Protein AF-A0A5E4G5X6-F1 (afdb_monomer)

InterPro domains:
  IPR001584 Integrase, catalytic core [PS50994] (1-54)
  IPR012337 Ribonuclease H-like superfamily [SSF53098] (3-54)
  IPR036397 Ribonuclease H superfamily [G3DSA:3.30.420.10] (1-54)

Solvent-accessible surface area (backbone atoms only — not comparable to full-atom values): 3377 Å² total; per-residue (Å²): 105,71,65,55,46,41,68,63,46,31,68,76,71,43,77,55,67,60,47,72,38,60,79,49,68,72,62,68,28,70,67,48,50,51,52,34,53,75,68,63,23,45,81,42,69,52,66,100,83,59,98,71,82,122

Foldseek 3Di:
DVVCCCVPPCVVPNQAQEDEDEPDCVCVDPVNVVVCVVSNYHYHYDDPPPPDDD

Nearest PDB structures (foldseek):
  1cz9-assembly1_A-2  TM=8.096E-01  e=1.652E-02  Avian sarcoma virus
  5ejk-assembly1_H  TM=7.553E-01  e=1.903E-02  Rous sarcoma virus - Prague C
  1asu-assembly1_A-2  TM=7.083E-01  e=1.652E-02  Avian sarcoma virus
  1c1a-assembly1_B  TM=7.894E-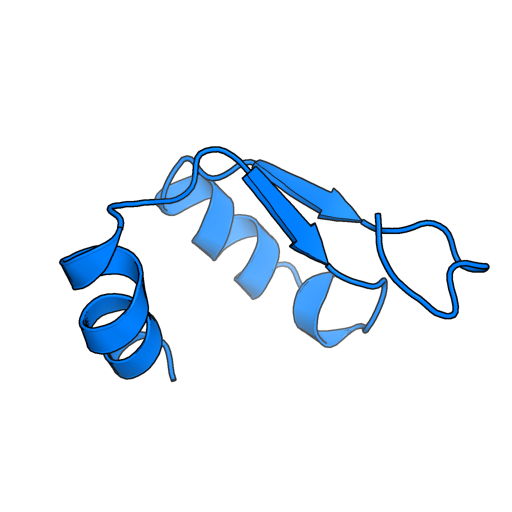01  e=5.492E-02  Rous sarcoma virus
  3hpg-assembly3_C  TM=6.555E-01  e=5.117E-02  Visna/maedi virus EV1 KV1772

Radius of gyration: 11.82 Å; Cα contacts (8 Å, |Δi|>4): 53; chains: 1; bounding box: 23×25×24 Å

Structure (mmCIF, N/CA/C/O backbone):
data_AF-A0A5E4G5X6-F1
#
_entry.id   AF-A0A5E4G5X6-F1
#
loop_
_atom_site.group_PDB
_atom_site.id
_atom_site.type_symbol
_atom_site.label_atom_id
_atom_site.label_alt_id
_atom_site.label_comp_id
_atom_site.label_asym_id
_atom_site.label_entity_id
_atom_site.label_seq_id
_atom_site.pdbx_PDB_ins_code
_atom_site.Cartn_x
_atom_site.Cartn_y
_atom_site.Cartn_z
_atom_site.occupancy
_atom_site.B_iso_or_equiv
_atom_site.auth_seq_id
_atom_site.auth_comp_id
_atom_site.auth_asym_id
_atom_site.auth_atom_id
_atom_site.pdbx_PDB_model_num
ATOM 1 N N . LEU A 1 1 ? -10.416 6.254 -3.554 1.00 72.69 1 LEU A N 1
ATOM 2 C CA . LEU A 1 1 ? -9.468 5.119 -3.443 1.00 72.69 1 LEU A CA 1
ATOM 3 C C . LEU A 1 1 ? -8.928 4.980 -2.024 1.00 72.69 1 LEU A C 1
ATOM 5 O O . LEU A 1 1 ? -9.248 3.979 -1.413 1.00 72.69 1 LEU A O 1
ATOM 9 N N . ALA A 1 2 ? -8.218 5.969 -1.463 1.00 79.31 2 ALA A N 1
ATOM 10 C CA . ALA A 1 2 ? -7.700 5.871 -0.087 1.00 79.31 2 ALA A CA 1
ATOM 11 C C . ALA A 1 2 ? -8.799 5.656 0.975 1.00 79.31 2 ALA A C 1
ATOM 13 O O . ALA A 1 2 ? -8.714 4.709 1.745 1.00 79.31 2 ALA A O 1
ATOM 14 N N . GLN A 1 3 ? -9.866 6.465 0.954 1.00 87.38 3 GLN A N 1
ATOM 15 C CA . GLN A 1 3 ? -11.000 6.302 1.876 1.00 87.38 3 GLN A CA 1
ATOM 16 C C . GLN A 1 3 ? -11.662 4.922 1.737 1.00 87.38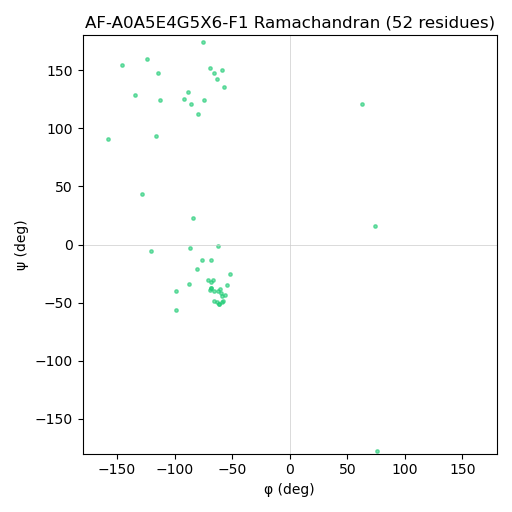 3 GLN A C 1
ATOM 18 O O . GLN A 1 3 ? -11.863 4.240 2.726 1.00 87.38 3 GLN A O 1
ATOM 23 N N . LEU A 1 4 ? -11.890 4.467 0.500 1.00 90.94 4 LEU A N 1
ATOM 24 C CA . LEU A 1 4 ? -12.448 3.140 0.217 1.00 90.94 4 LEU A CA 1
ATOM 25 C C . LEU A 1 4 ? -11.559 2.010 0.770 1.00 90.94 4 LEU A C 1
ATOM 27 O O . LEU A 1 4 ? -12.062 1.059 1.347 1.00 90.94 4 LEU A O 1
ATOM 31 N N . PHE A 1 5 ? -10.234 2.113 0.626 1.00 83.75 5 PHE A N 1
ATOM 32 C CA . PHE A 1 5 ? -9.303 1.138 1.201 1.00 83.75 5 PHE A CA 1
ATOM 33 C C . PHE A 1 5 ? -9.390 1.106 2.733 1.00 83.75 5 PHE A C 1
ATOM 35 O O . PHE A 1 5 ? -9.375 0.031 3.329 1.00 83.75 5 PHE A O 1
ATOM 42 N N . ILE A 1 6 ? -9.524 2.271 3.370 1.00 89.25 6 ILE A N 1
ATOM 43 C CA . ILE A 1 6 ? -9.695 2.355 4.822 1.00 89.25 6 ILE A CA 1
ATOM 44 C C . ILE A 1 6 ? -11.035 1.735 5.241 1.00 89.25 6 ILE A C 1
ATOM 46 O O . ILE A 1 6 ? -11.064 0.893 6.136 1.00 89.25 6 ILE A O 1
ATOM 50 N N . ASP A 1 7 ? -12.124 2.106 4.574 1.00 94.12 7 ASP A N 1
ATOM 51 C CA . ASP A 1 7 ? -13.480 1.702 4.952 1.00 94.12 7 ASP A CA 1
ATOM 52 C C . ASP A 1 7 ? -13.761 0.222 4.679 1.00 94.12 7 ASP A C 1
ATOM 54 O O . ASP A 1 7 ? -14.531 -0.402 5.410 1.00 94.12 7 ASP A O 1
ATOM 58 N N . GLU A 1 8 ? -13.132 -0.361 3.661 1.00 93.06 8 GLU A N 1
ATOM 59 C CA . GLU A 1 8 ? -13.381 -1.751 3.274 1.00 93.06 8 GLU A CA 1
ATOM 60 C C . GLU A 1 8 ? -12.324 -2.715 3.815 1.00 93.06 8 GLU A C 1
ATOM 62 O O . GLU A 1 8 ? -12.667 -3.799 4.275 1.00 93.06 8 GLU A O 1
ATOM 67 N N . ILE A 1 9 ? -11.040 -2.340 3.809 1.00 89.75 9 ILE A N 1
ATOM 68 C CA . ILE A 1 9 ? -9.954 -3.251 4.202 1.00 89.75 9 ILE A CA 1
ATOM 69 C C . ILE A 1 9 ? -9.528 -2.988 5.643 1.00 89.75 9 ILE A C 1
ATOM 71 O O . ILE A 1 9 ? -9.589 -3.886 6.483 1.00 89.75 9 ILE A O 1
ATOM 75 N N . VAL A 1 10 ? -9.13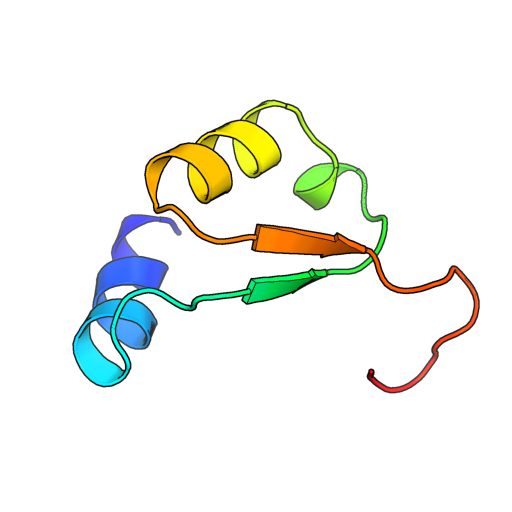8 -1.749 5.956 1.00 91.00 10 VAL A N 1
ATOM 76 C CA . VAL A 1 10 ? -8.578 -1.419 7.279 1.00 91.00 10 VAL A CA 1
ATOM 77 C C . VAL A 1 10 ? -9.633 -1.523 8.378 1.00 91.00 10 VAL A C 1
ATOM 79 O O . VAL A 1 10 ? -9.341 -2.014 9.464 1.00 91.00 10 VAL A O 1
ATOM 82 N N . ARG A 1 11 ? -10.878 -1.124 8.110 1.00 94.69 11 ARG A N 1
ATOM 83 C CA . ARG A 1 11 ? -11.980 -1.243 9.073 1.00 94.69 11 ARG A CA 1
ATOM 84 C C . ARG A 1 11 ? -12.251 -2.696 9.469 1.00 94.69 11 ARG A C 1
ATOM 86 O O . ARG A 1 11 ? -12.579 -2.948 10.624 1.00 94.69 11 ARG A O 1
ATOM 93 N N . LEU A 1 12 ? -12.152 -3.631 8.522 1.00 95.75 12 LEU A N 1
ATOM 94 C CA . LEU A 1 12 ? -12.479 -5.042 8.747 1.00 95.75 12 LEU A CA 1
ATOM 95 C C . LEU A 1 12 ? -11.294 -5.851 9.287 1.00 95.75 12 LEU A C 1
ATOM 97 O O . LEU A 1 12 ? -11.498 -6.770 10.077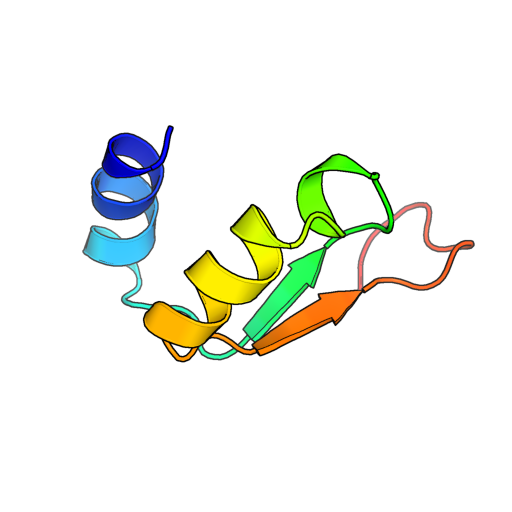 1.00 95.75 12 LEU A O 1
ATOM 101 N N . HIS A 1 13 ? -10.070 -5.514 8.878 1.00 92.25 13 HIS A N 1
ATOM 102 C CA . HIS A 1 13 ? -8.880 -6.335 9.134 1.00 92.25 13 HIS A CA 1
ATOM 103 C C . HIS A 1 13 ? -7.784 -5.619 9.931 1.00 92.25 13 HIS A C 1
ATOM 105 O O . HIS A 1 13 ? -6.791 -6.240 10.306 1.00 92.25 13 HIS A O 1
ATOM 111 N N . GLY A 1 14 ? -7.958 -4.329 10.214 1.00 93.06 14 GLY A N 1
ATOM 112 C CA . GLY A 1 14 ? -6.906 -3.476 10.748 1.00 93.06 14 GLY A CA 1
ATOM 113 C C . GLY A 1 14 ? -5.885 -3.080 9.682 1.00 93.06 14 GLY A C 1
ATOM 114 O O . GLY A 1 14 ? -6.007 -3.400 8.498 1.00 93.06 14 GLY A O 1
ATOM 115 N N . VAL A 1 15 ? -4.863 -2.338 10.107 1.00 92.56 15 VAL A N 1
ATOM 116 C CA . VAL A 1 15 ? -3.758 -1.963 9.222 1.00 92.56 15 VAL A CA 1
ATOM 117 C C . VAL A 1 15 ? -2.864 -3.191 9.001 1.00 92.56 15 VAL A C 1
ATOM 119 O O . VAL A 1 15 ? -2.390 -3.765 9.984 1.00 92.56 15 VAL A O 1
ATOM 122 N N . PRO A 1 16 ? -2.607 -3.606 7.748 1.00 91.56 16 PRO A N 1
ATOM 123 C CA . PRO A 1 16 ? -1.730 -4.736 7.475 1.00 91.56 16 PRO A CA 1
ATOM 124 C C . PRO A 1 16 ? -0.304 -4.464 7.953 1.00 91.56 16 PRO A C 1
ATOM 126 O O . PRO A 1 16 ? 0.223 -3.363 7.776 1.00 91.56 16 PRO A O 1
ATOM 129 N N . VAL A 1 17 ? 0.350 -5.497 8.483 1.00 93.94 17 VAL A N 1
ATOM 130 C CA . VAL A 1 17 ? 1.772 -5.430 8.857 1.00 93.94 17 VAL A CA 1
ATOM 131 C C . VAL A 1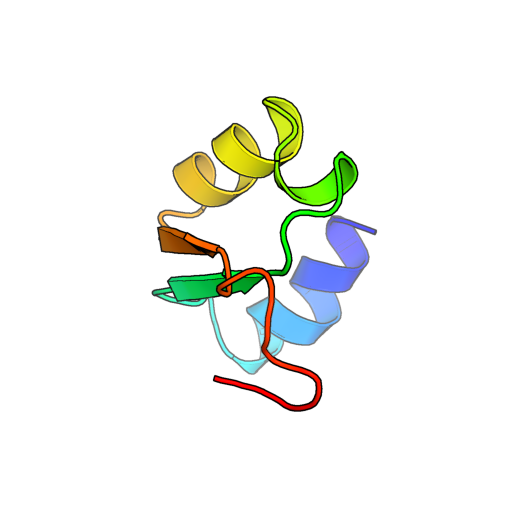 17 ? 2.658 -5.344 7.610 1.00 93.94 17 VAL A C 1
ATOM 133 O O . VAL A 1 17 ? 3.622 -4.580 7.588 1.00 93.94 17 VAL A O 1
ATOM 136 N N . SER A 1 18 ? 2.312 -6.072 6.545 1.00 92.44 18 SER A N 1
ATOM 137 C CA . SER A 1 18 ? 3.011 -6.039 5.259 1.00 92.44 18 SER A CA 1
ATOM 138 C C . SER A 1 18 ? 2.059 -6.224 4.077 1.00 92.44 18 SER A C 1
ATOM 140 O O . SER A 1 18 ? 0.997 -6.828 4.216 1.00 92.44 18 SER A O 1
ATOM 142 N N . ILE A 1 19 ? 2.449 -5.706 2.911 1.00 90.88 19 ILE A N 1
ATOM 143 C CA . ILE A 1 19 ? 1.750 -5.871 1.630 1.00 90.88 19 ILE A CA 1
ATOM 144 C C . ILE A 1 19 ? 2.784 -6.207 0.559 1.00 90.88 19 ILE A C 1
ATOM 146 O O . ILE A 1 19 ? 3.750 -5.462 0.392 1.00 90.88 19 ILE A O 1
ATOM 150 N N . THR A 1 20 ? 2.550 -7.280 -0.194 1.00 90.31 20 THR A N 1
ATOM 151 C CA . THR A 1 20 ? 3.301 -7.582 -1.416 1.00 90.31 20 THR A CA 1
ATOM 152 C C . THR A 1 20 ? 2.581 -6.970 -2.613 1.00 90.31 20 THR A C 1
ATOM 154 O O . THR A 1 20 ? 1.392 -7.205 -2.824 1.00 90.31 20 THR A O 1
ATOM 157 N N . SER A 1 21 ? 3.292 -6.161 -3.391 1.00 88.50 21 SER A N 1
ATOM 158 C CA . SER A 1 21 ? 2.799 -5.539 -4.620 1.00 88.50 21 SER A CA 1
ATOM 159 C C . SER A 1 21 ? 3.712 -5.882 -5.793 1.00 88.50 21 SER A C 1
ATOM 161 O O . SER A 1 21 ? 4.863 -6.269 -5.601 1.00 88.50 21 SER A O 1
ATOM 163 N N . ASP A 1 22 ? 3.227 -5.758 -7.021 1.00 88.75 22 ASP A N 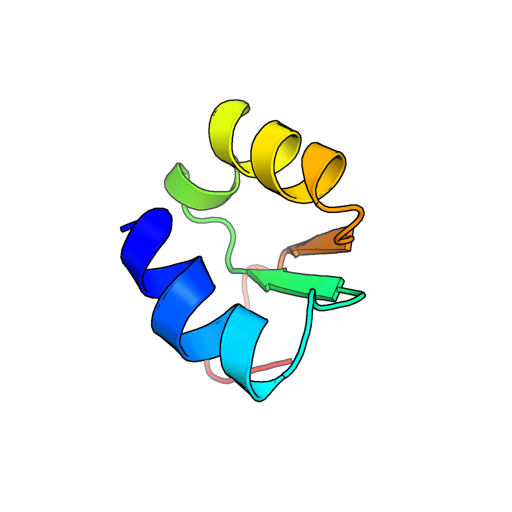1
ATOM 164 C CA . ASP A 1 22 ? 4.088 -5.883 -8.193 1.00 88.75 22 ASP A CA 1
ATOM 165 C C . ASP A 1 22 ? 4.951 -4.621 -8.392 1.00 88.75 22 ASP A C 1
ATOM 167 O O . ASP A 1 22 ? 4.849 -3.627 -7.670 1.00 88.75 22 ASP A O 1
ATOM 171 N N . ARG A 1 23 ? 5.863 -4.661 -9.369 1.00 86.62 23 ARG A N 1
ATOM 172 C CA . ARG A 1 23 ? 6.732 -3.517 -9.692 1.00 86.62 23 ARG A CA 1
ATOM 173 C C . ARG A 1 23 ? 6.077 -2.499 -10.627 1.00 86.62 23 ARG A C 1
ATOM 175 O O . ARG A 1 23 ? 6.797 -1.762 -11.304 1.00 86.62 23 ARG A O 1
ATOM 182 N N . ASP A 1 24 ? 4.748 -2.434 -10.691 1.00 87.94 24 ASP A N 1
ATOM 183 C CA . ASP A 1 24 ? 4.081 -1.390 -11.461 1.00 87.94 24 ASP A CA 1
ATOM 184 C C . ASP A 1 24 ? 4.541 0.003 -10.962 1.00 87.94 24 ASP A C 1
ATOM 186 O O . ASP A 1 24 ? 4.633 0.242 -9.748 1.00 87.94 24 ASP A O 1
ATOM 190 N N . PRO A 1 25 ? 4.859 0.951 -11.867 1.00 88.69 25 PRO A N 1
ATOM 191 C CA . PRO A 1 25 ? 5.2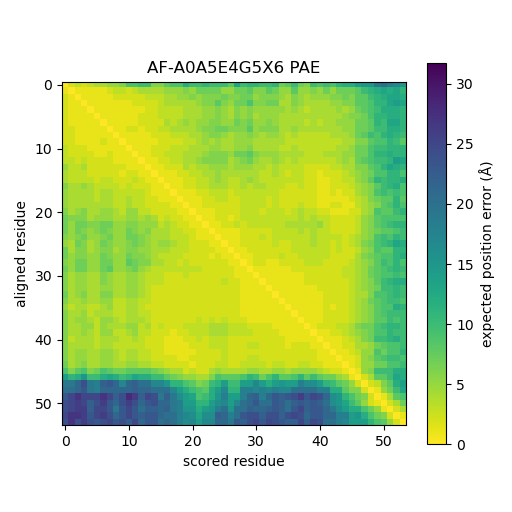88 2.304 -11.509 1.00 88.69 25 PRO A CA 1
ATOM 192 C C . PRO A 1 25 ? 4.355 3.033 -10.535 1.00 88.69 25 PRO A C 1
ATOM 194 O O . PRO A 1 25 ? 4.791 3.909 -9.788 1.00 88.69 25 PRO A O 1
ATOM 197 N N . ARG A 1 26 ? 3.068 2.667 -10.512 1.00 85.44 26 ARG A N 1
ATOM 198 C CA . ARG A 1 26 ? 2.103 3.180 -9.538 1.00 85.44 26 ARG A CA 1
ATOM 199 C C . ARG A 1 26 ? 2.529 2.804 -8.121 1.00 85.44 26 ARG A C 1
ATOM 201 O O . ARG A 1 26 ? 2.670 3.700 -7.292 1.00 85.44 26 ARG A O 1
ATOM 208 N N . PHE A 1 27 ? 2.824 1.534 -7.857 1.00 85.69 27 PHE A N 1
ATOM 209 C CA . PHE A 1 27 ? 3.161 1.039 -6.516 1.00 85.69 27 PHE A CA 1
ATOM 210 C C . PHE A 1 27 ? 4.612 1.307 -6.105 1.00 85.69 27 PHE A C 1
ATOM 212 O O . PHE A 1 27 ? 4.907 1.386 -4.915 1.00 85.69 27 PHE A O 1
ATOM 219 N N . THR A 1 28 ? 5.507 1.538 -7.067 1.00 89.50 28 THR A N 1
ATOM 220 C CA . THR A 1 28 ? 6.892 1.976 -6.798 1.00 89.50 28 THR A CA 1
ATOM 221 C C . THR A 1 28 ? 7.040 3.498 -6.676 1.00 89.50 28 THR A C 1
ATOM 223 O O . THR A 1 28 ? 8.126 4.001 -6.383 1.00 89.50 28 THR A O 1
ATOM 226 N N . SER A 1 29 ? 5.961 4.264 -6.878 1.00 91.44 29 SER A N 1
ATOM 227 C CA . SER A 1 29 ? 6.003 5.720 -6.743 1.00 91.44 29 SER A CA 1
ATOM 228 C C . SER A 1 29 ? 6.269 6.161 -5.298 1.00 91.44 29 SER A C 1
ATOM 230 O O . SER A 1 29 ? 5.785 5.563 -4.335 1.00 91.44 29 SER A O 1
ATOM 232 N N . ARG A 1 30 ? 6.968 7.296 -5.139 1.00 90.94 30 ARG A N 1
ATOM 233 C CA . ARG A 1 30 ? 7.274 7.876 -3.815 1.00 90.94 30 ARG A CA 1
ATOM 234 C C . ARG A 1 30 ? 6.026 8.103 -2.966 1.00 90.94 30 ARG A C 1
ATOM 236 O O . ARG A 1 30 ? 6.098 7.963 -1.751 1.00 90.94 30 ARG A O 1
ATOM 243 N N . PHE A 1 31 ? 4.905 8.465 -3.589 1.00 88.06 31 PHE A N 1
ATOM 244 C CA . PHE A 1 31 ? 3.642 8.661 -2.883 1.00 88.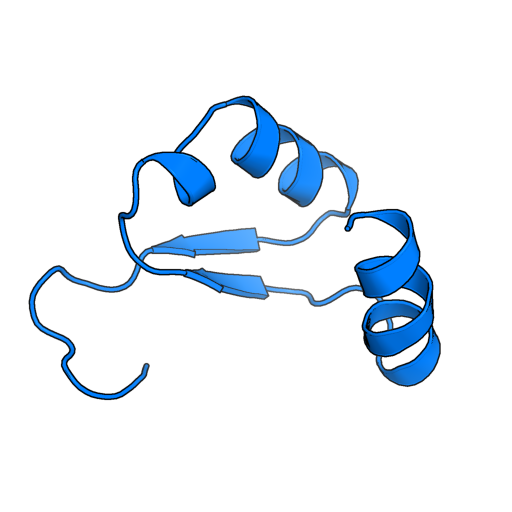06 31 PHE A CA 1
ATOM 245 C C . PHE A 1 31 ? 3.181 7.368 -2.204 1.00 88.06 31 PHE A C 1
ATOM 247 O O . PHE A 1 31 ? 2.931 7.374 -1.003 1.00 88.06 31 PHE A O 1
ATOM 254 N N . TRP A 1 32 ? 3.131 6.260 -2.947 1.00 88.44 32 TRP A N 1
ATOM 255 C CA . TRP A 1 32 ? 2.685 4.975 -2.414 1.00 88.44 32 TRP A CA 1
ATOM 256 C C . TRP A 1 32 ? 3.632 4.432 -1.345 1.00 88.44 32 TRP A C 1
ATOM 258 O O . TRP A 1 32 ? 3.168 3.986 -0.298 1.00 88.44 32 TRP A O 1
ATOM 268 N N . THR A 1 33 ? 4.947 4.570 -1.536 1.00 88.19 33 THR A N 1
ATOM 269 C CA . THR A 1 33 ? 5.923 4.222 -0.494 1.00 88.19 33 THR A CA 1
ATOM 270 C C . THR A 1 33 ? 5.681 5.020 0.791 1.00 88.19 33 THR A C 1
ATOM 272 O O . THR A 1 33 ? 5.580 4.435 1.866 1.00 88.19 33 THR A O 1
ATOM 275 N N . LYS A 1 34 ? 5.520 6.350 0.696 1.00 91.69 34 LYS A N 1
ATOM 276 C CA . LYS A 1 34 ? 5.283 7.204 1.873 1.00 91.69 34 LYS A CA 1
ATOM 277 C C . LYS A 1 34 ? 3.928 6.973 2.534 1.00 91.69 34 LYS A C 1
ATOM 279 O O . LYS A 1 34 ? 3.835 7.087 3.751 1.00 91.69 34 LYS A O 1
ATOM 284 N N . LEU A 1 35 ? 2.903 6.618 1.765 1.00 89.00 35 LEU A N 1
ATOM 285 C CA . LEU A 1 35 ? 1.595 6.264 2.306 1.00 89.00 35 LEU A CA 1
ATOM 286 C C . LEU A 1 35 ? 1.683 5.016 3.196 1.00 89.00 35 LEU A C 1
ATOM 288 O O . LEU A 1 35 ? 1.204 5.040 4.326 1.00 89.00 35 LEU A O 1
ATOM 292 N N . HIS A 1 36 ? 2.324 3.948 2.714 1.00 89.56 36 HIS A N 1
ATOM 293 C CA . HIS A 1 36 ? 2.481 2.720 3.497 1.00 89.56 36 HIS A CA 1
ATOM 294 C C . HIS A 1 36 ? 3.413 2.906 4.700 1.00 89.56 36 HIS A C 1
ATOM 296 O O . HIS A 1 36 ? 3.086 2.417 5.779 1.00 89.56 36 HIS A O 1
ATOM 302 N N . GLU A 1 37 ? 4.491 3.690 4.568 1.00 90.94 37 GLU A N 1
ATOM 303 C CA . GLU A 1 37 ? 5.319 4.091 5.717 1.00 90.94 37 GLU A CA 1
ATOM 304 C C . GLU A 1 37 ? 4.489 4.802 6.801 1.00 90.94 37 GLU A C 1
ATOM 306 O O . GLU A 1 37 ? 4.634 4.488 7.980 1.00 90.94 37 GLU A O 1
ATOM 311 N N . ALA A 1 38 ? 3.592 5.722 6.423 1.00 91.88 38 ALA A N 1
ATOM 312 C CA . ALA A 1 38 ? 2.743 6.448 7.371 1.00 91.88 38 ALA A CA 1
ATOM 313 C C . ALA A 1 38 ? 1.721 5.542 8.078 1.00 91.88 38 ALA A C 1
ATOM 315 O O . ALA A 1 38 ? 1.379 5.785 9.233 1.00 91.88 38 ALA A O 1
ATOM 316 N N . PHE A 1 39 ? 1.262 4.485 7.406 1.00 89.56 39 PHE A N 1
ATOM 317 C CA . PHE A 1 39 ? 0.446 3.442 8.025 1.00 89.56 39 PHE A CA 1
ATOM 318 C C . PHE A 1 39 ? 1.262 2.472 8.897 1.00 89.56 39 PHE A C 1
ATOM 320 O O . PHE A 1 39 ? 0.678 1.717 9.666 1.00 89.56 39 PHE A O 1
ATOM 327 N N . GLY A 1 40 ? 2.596 2.481 8.811 1.00 93.06 40 GLY A N 1
ATOM 328 C CA . GLY A 1 40 ? 3.448 1.478 9.454 1.00 93.06 40 GLY A CA 1
ATOM 329 C C . GLY A 1 40 ? 3.421 0.117 8.749 1.00 93.06 40 GLY A C 1
ATOM 330 O O . GLY A 1 40 ? 3.851 -0.882 9.322 1.00 93.06 40 GLY A O 1
ATOM 331 N N . THR A 1 41 ? 2.926 0.069 7.511 1.00 93.25 41 THR A N 1
ATOM 332 C CA . THR A 1 41 ? 2.865 -1.141 6.690 1.00 93.25 41 THR A CA 1
ATOM 333 C C . THR A 1 41 ? 4.156 -1.307 5.897 1.00 93.25 41 THR A C 1
ATOM 335 O O . THR A 1 41 ? 4.605 -0.394 5.204 1.00 93.25 41 THR A O 1
ATOM 338 N N . GLN A 1 42 ? 4.733 -2.505 5.932 1.00 93.50 42 GLN A N 1
ATOM 339 C CA . GLN A 1 42 ? 5.901 -2.845 5.126 1.00 93.50 42 GLN A CA 1
ATOM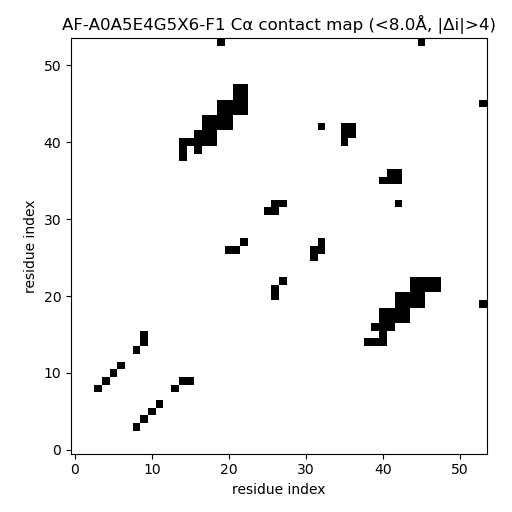 340 C C . GLN A 1 42 ? 5.485 -3.171 3.689 1.00 93.50 42 GLN A C 1
ATOM 342 O O . GLN A 1 42 ? 4.836 -4.185 3.438 1.00 93.50 42 GLN A O 1
ATOM 347 N N . LEU A 1 43 ? 5.873 -2.324 2.736 1.00 91.44 43 LEU A N 1
ATOM 348 C CA . LEU A 1 43 ? 5.647 -2.575 1.315 1.00 91.44 43 LEU A CA 1
ATOM 349 C C . LEU A 1 43 ? 6.782 -3.434 0.739 1.00 91.44 43 LEU A C 1
ATOM 351 O O . LEU A 1 43 ? 7.947 -3.038 0.772 1.00 91.44 43 LEU A O 1
ATOM 355 N N . GLN A 1 44 ? 6.431 -4.599 0.204 1.00 92.06 44 GLN A N 1
ATOM 356 C CA . GLN A 1 44 ? 7.336 -5.551 -0.437 1.00 92.06 44 GLN A CA 1
ATOM 357 C C . GLN A 1 44 ? 6.989 -5.659 -1.923 1.00 92.06 44 GLN A C 1
ATOM 359 O O . GLN A 1 44 ? 5.827 -5.519 -2.302 1.00 92.06 44 GLN A O 1
ATOM 364 N N . PHE A 1 45 ? 7.987 -5.904 -2.775 1.00 89.50 45 PHE A N 1
ATOM 365 C CA . PHE A 1 45 ? 7.772 -6.022 -4.218 1.00 89.50 45 PHE A CA 1
ATOM 366 C C . PHE A 1 45 ? 8.034 -7.442 -4.708 1.00 89.50 45 PHE A C 1
ATOM 368 O O . PHE A 1 45 ? 9.148 -7.952 -4.547 1.00 89.50 45 PHE A O 1
ATOM 375 N N . SER A 1 46 ? 7.039 -8.040 -5.364 1.00 85.88 46 SER A N 1
ATOM 376 C CA . SER A 1 46 ? 7.142 -9.367 -5.975 1.00 85.88 46 SER A CA 1
ATOM 377 C C . SER A 1 46 ? 8.263 -9.395 -7.013 1.00 85.88 46 SER A C 1
ATOM 379 O O . SER A 1 46 ? 8.616 -8.375 -7.609 1.00 85.88 46 SER A O 1
ATOM 381 N N . THR A 1 47 ? 8.898 -10.547 -7.226 1.00 79.81 47 THR A N 1
ATOM 382 C CA . THR A 1 47 ? 9.926 -10.707 -8.267 1.00 79.81 47 THR A CA 1
ATOM 383 C C . THR A 1 47 ? 9.288 -10.636 -9.661 1.00 79.81 47 THR A C 1
ATOM 385 O O . THR A 1 47 ? 8.116 -10.951 -9.829 1.00 79.81 47 THR A O 1
ATOM 388 N N . ALA A 1 48 ? 10.038 -10.202 -10.682 1.00 66.00 48 ALA A N 1
ATOM 389 C CA . ALA A 1 48 ? 9.515 -9.968 -12.041 1.00 66.00 48 ALA A CA 1
ATOM 390 C C . ALA A 1 48 ? 8.947 -11.225 -12.750 1.00 66.00 48 ALA A C 1
ATOM 392 O O . ALA A 1 48 ? 8.465 -11.127 -13.874 1.00 66.00 48 ALA A O 1
ATOM 393 N N . PHE A 1 49 ? 8.997 -12.392 -12.099 1.00 57.12 49 PHE A N 1
ATOM 394 C CA . PHE A 1 49 ? 8.609 -13.695 -12.631 1.00 57.12 49 PHE A CA 1
ATOM 395 C C . PHE A 1 49 ? 7.632 -14.446 -11.709 1.00 57.12 49 PHE A C 1
ATOM 397 O O . PHE A 1 49 ? 7.793 -15.643 -11.499 1.00 57.12 49 PHE A O 1
ATOM 404 N N . HIS A 1 50 ? 6.615 -13.774 -11.162 1.00 57.78 50 HIS A N 1
ATOM 405 C CA . HIS A 1 50 ? 5.508 -14.452 -10.469 1.00 57.78 50 HIS A CA 1
ATOM 406 C C . HIS A 1 50 ? 4.174 -14.223 -11.200 1.00 57.78 50 HIS A C 1
ATOM 408 O O . HIS A 1 50 ? 3.506 -13.223 -10.948 1.00 57.78 50 HIS A O 1
ATOM 414 N N . PRO A 1 51 ? 3.754 -15.130 -12.110 1.00 56.59 51 PRO A N 1
ATOM 415 C CA . PRO A 1 51 ? 2.449 -15.044 -12.773 1.00 56.59 51 PRO A CA 1
ATOM 416 C C . PRO A 1 51 ? 1.259 -15.295 -11.835 1.00 56.59 51 PRO A C 1
ATOM 418 O O . PRO A 1 51 ? 0.119 -15.054 -12.224 1.00 56.59 51 PRO A O 1
ATOM 421 N N . GLN A 1 52 ? 1.497 -15.815 -10.633 1.00 68.56 52 GLN A N 1
ATOM 422 C CA . GLN A 1 52 ? 0.476 -16.162 -9.649 1.00 68.56 52 GLN A CA 1
ATOM 423 C C . GLN A 1 52 ? 1.151 -16.187 -8.265 1.00 68.56 52 GLN A C 1
ATOM 425 O O . GLN A 1 52 ? 1.688 -17.216 -7.885 1.00 68.56 52 GLN A O 1
ATOM 430 N N . THR A 1 53 ? 1.145 -15.050 -7.566 1.00 54.00 53 THR A N 1
ATOM 431 C CA . THR A 1 53 ? 1.191 -14.943 -6.089 1.00 54.00 53 THR A CA 1
ATOM 432 C C . THR A 1 53 ? 2.423 -15.473 -5.333 1.00 54.00 53 THR A C 1
ATOM 434 O O . THR A 1 53 ? 2.682 -16.670 -5.305 1.00 54.00 53 THR A O 1
ATOM 437 N N . ASP A 1 54 ? 3.081 -14.571 -4.602 1.00 47.66 54 ASP A N 1
ATOM 438 C CA . ASP A 1 54 ? 3.658 -14.839 -3.272 1.00 47.66 54 ASP A CA 1
ATOM 439 C C . ASP A 1 54 ? 3.208 -13.694 -2.344 1.00 47.66 54 ASP A C 1
ATOM 441 O O . ASP A 1 54 ? 3.245 -12.524 -2.811 1.00 47.66 54 ASP A O 1
#

pLDDT: mean 85.48, std 11.46, range [47.66, 95.75]

Mean predicted aligned error: 5.78 Å

Organism: Prunus dulcis (NCBI:txid3755)

Secondary structure (DSSP, 8-state):
-HHHHIIIIIHHH-S-SEEEE---TTTTSHHHHHHHHHHT-EEEE--TT-SS--

Sequence (54 aa):
LAQLFIDEIVRLHGVPVSITSDRDPRFTSRFWTKLHEAFGTQLQFSTAFHPQTD